Protein AF-A0A2V9N7Z9-F1 (afdb_monomer)

Solvent-accessible surface area (backbone atoms only — not comparable to full-atom values): 3141 Å² total; per-residue (Å²): 134,84,76,85,70,84,81,74,70,82,76,53,69,80,82,69,66,82,87,86,89,80,82,87,49,80,89,44,31,45,100,87,68,47,72,36,69,71,69,74,74,109

Sequence (42 aa):
MKNNEDLSQPRSVRDSQSEMNEIVLPNDANPLGALLGGRLMH

Secondary structure (DSSP, 8-state):
---GGGGSSPPPGGGG---------GGGB-TTSPBPHHHHH-

pLDDT: mean 86.88, std 15.78, range [43.22, 97.38]

Foldseek 3Di:
DPDPPPPPDDDDPVRVDDDDDDDQDPVQADPVRHGDPVSPPD

Structure (mmCIF, N/CA/C/O backbone):
data_AF-A0A2V9N7Z9-F1
#
_entry.id   AF-A0A2V9N7Z9-F1
#
loop_
_atom_site.group_PDB
_atom_site.id
_atom_site.type_symbol
_atom_site.label_atom_id
_atom_site.label_alt_id
_atom_site.label_comp_id
_atom_site.label_asym_id
_atom_site.label_entity_id
_atom_site.label_seq_id
_atom_site.pdbx_PDB_ins_code
_atom_site.Cartn_x
_atom_site.Cartn_y
_atom_site.Cartn_z
_atom_site.occupancy
_atom_site.B_iso_or_equiv
_atom_site.auth_seq_id
_atom_site.auth_comp_id
_atom_site.auth_asym_id
_atom_site.auth_atom_id
_atom_site.pdbx_PDB_model_num
ATOM 1 N N . MET A 1 1 ? -37.061 16.869 24.833 1.00 43.22 1 MET A N 1
ATOM 2 C CA . MET A 1 1 ? -35.643 16.686 25.202 1.00 43.22 1 MET A CA 1
ATOM 3 C C . MET A 1 1 ? -35.145 15.405 24.551 1.00 43.22 1 MET A C 1
ATOM 5 O O . MET A 1 1 ? -35.664 14.355 24.898 1.00 43.22 1 MET A O 1
ATOM 9 N N . LYS A 1 2 ? -34.221 15.464 23.583 1.00 47.97 2 LYS A N 1
ATOM 10 C CA . LYS A 1 2 ? -33.435 14.276 23.211 1.00 47.97 2 LYS A CA 1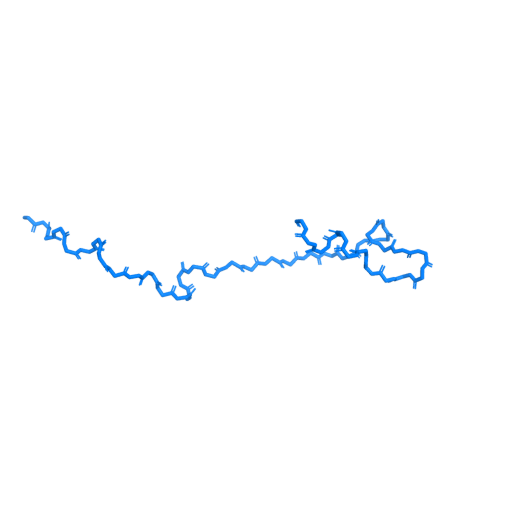
ATOM 11 C C . LYS A 1 2 ? -32.325 14.162 24.253 1.00 47.97 2 LYS A C 1
ATOM 13 O O . LYS A 1 2 ? -31.622 15.142 24.479 1.00 47.97 2 LYS A O 1
ATOM 18 N N . ASN A 1 3 ? -32.272 13.036 24.955 1.00 52.28 3 ASN A N 1
ATOM 19 C CA . ASN A 1 3 ? -31.321 12.805 26.036 1.00 52.28 3 ASN A CA 1
ATOM 20 C C . ASN A 1 3 ? -29.898 12.808 25.466 1.00 52.28 3 ASN A C 1
ATOM 22 O O . ASN A 1 3 ? -29.626 12.137 24.476 1.00 52.28 3 ASN A O 1
ATOM 26 N N . ASN A 1 4 ? -29.014 13.582 26.088 1.00 58.06 4 ASN A N 1
ATOM 27 C CA . ASN A 1 4 ? -27.639 13.855 25.658 1.00 58.06 4 ASN A CA 1
ATOM 28 C C . ASN A 1 4 ? -26.666 12.677 25.926 1.00 58.06 4 ASN A C 1
ATOM 30 O O . ASN A 1 4 ? -25.466 12.885 26.066 1.00 58.06 4 ASN A O 1
ATOM 34 N N . GLU A 1 5 ? -27.179 11.447 26.019 1.00 56.75 5 GLU A N 1
ATOM 35 C CA . GLU A 1 5 ? -26.441 10.247 26.455 1.00 56.75 5 GLU A CA 1
ATOM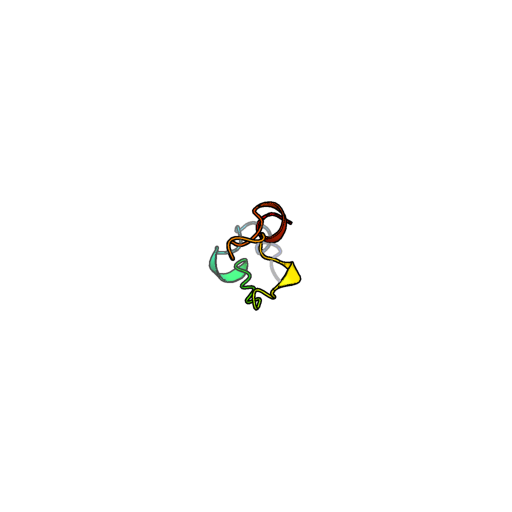 36 C C . GLU A 1 5 ? -25.710 9.520 25.306 1.00 56.75 5 GLU A C 1
ATOM 38 O O . GLU A 1 5 ? -24.885 8.642 25.550 1.00 56.75 5 GLU A O 1
ATOM 43 N N . ASP A 1 6 ? -25.953 9.906 24.049 1.00 59.62 6 ASP A N 1
ATOM 44 C CA . ASP A 1 6 ? -25.345 9.282 22.855 1.00 59.62 6 ASP A CA 1
ATOM 45 C C . ASP A 1 6 ? -23.849 9.614 22.663 1.00 59.62 6 ASP A C 1
ATOM 47 O O . ASP A 1 6 ? -23.213 9.154 21.717 1.00 59.62 6 ASP A O 1
ATOM 51 N N . LEU A 1 7 ? -23.255 10.419 23.549 1.00 63.19 7 LEU A N 1
ATOM 52 C CA . LEU A 1 7 ? -21.882 10.921 23.407 1.00 63.19 7 LEU A CA 1
ATOM 53 C C . LEU A 1 7 ? -20.800 10.034 24.054 1.00 63.19 7 LEU A C 1
ATOM 55 O O . LEU A 1 7 ? -19.636 10.429 24.049 1.00 63.19 7 LEU A O 1
ATOM 59 N N . SER A 1 8 ? -21.136 8.863 24.613 1.00 67.38 8 SER A N 1
ATOM 60 C CA . SER A 1 8 ? -20.181 8.084 25.431 1.00 67.38 8 SER A CA 1
ATOM 61 C C . SER A 1 8 ? -19.848 6.670 24.949 1.00 67.38 8 SER A C 1
ATOM 63 O O . SER A 1 8 ? -19.018 6.011 25.576 1.00 67.38 8 SER A O 1
ATOM 65 N N . GLN A 1 9 ? 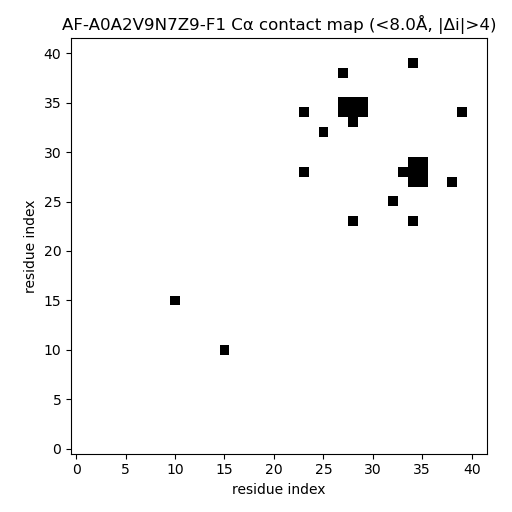-20.423 6.190 23.841 1.00 82.12 9 GLN A N 1
ATOM 66 C CA . GLN A 1 9 ? -20.070 4.864 23.327 1.00 82.12 9 GLN A CA 1
ATOM 67 C C . GLN A 1 9 ? -19.004 4.960 22.227 1.00 82.12 9 GLN A C 1
ATOM 69 O O . GLN A 1 9 ? -19.176 5.729 21.276 1.00 82.12 9 GLN A O 1
ATOM 74 N N . PRO A 1 10 ? -17.891 4.206 22.325 1.00 86.06 10 PRO A N 1
ATOM 75 C CA . PRO A 1 10 ? -16.931 4.133 21.235 1.00 86.06 10 PRO A CA 1
ATOM 76 C C . PRO A 1 10 ? -17.635 3.604 19.982 1.00 86.06 10 PRO A C 1
ATOM 78 O O . PRO A 1 10 ? -18.402 2.641 20.050 1.00 86.06 10 PRO A O 1
ATOM 81 N N . ARG A 1 11 ? -17.369 4.234 18.833 1.00 85.69 11 ARG A N 1
ATOM 82 C CA . ARG A 1 11 ? -17.871 3.750 17.539 1.00 85.69 11 ARG A CA 1
ATOM 83 C C . ARG A 1 11 ? -17.407 2.314 17.324 1.00 85.69 11 ARG A C 1
ATOM 85 O O . ARG A 1 11 ? -16.273 1.974 17.671 1.00 85.69 11 ARG A O 1
ATOM 92 N N . SER A 1 12 ? -18.265 1.481 16.740 1.00 92.12 12 SER A N 1
ATOM 93 C CA . SER A 1 12 ? -17.849 0.124 16.403 1.00 92.12 12 SER A CA 1
ATOM 94 C C . SER A 1 12 ? -16.729 0.172 15.357 1.00 92.12 12 SER A C 1
ATOM 96 O O . SER A 1 12 ? -16.649 1.111 14.563 1.00 92.12 12 SER A O 1
ATOM 98 N N . VAL A 1 13 ? -15.867 -0.852 15.323 1.00 93.75 13 VAL A N 1
ATOM 99 C CA . VAL A 1 13 ? -14.788 -0.945 14.319 1.00 93.75 13 VAL A CA 1
ATOM 100 C C . VAL A 1 13 ? -15.356 -0.791 12.906 1.00 93.75 13 VAL A C 1
ATOM 102 O O . VAL A 1 13 ? -14.807 -0.038 12.105 1.00 93.75 13 VAL A O 1
ATOM 105 N N . ARG A 1 14 ? -16.507 -1.425 12.642 1.00 94.88 14 ARG A N 1
ATOM 106 C CA . ARG A 1 14 ? -17.217 -1.367 11.360 1.00 94.88 14 ARG A CA 1
ATOM 107 C C . ARG A 1 14 ? -17.618 0.057 10.967 1.00 94.88 14 ARG A C 1
ATOM 109 O O . ARG A 1 14 ? -17.520 0.393 9.795 1.00 94.88 14 ARG A O 1
ATOM 116 N N . ASP A 1 15 ? -18.001 0.895 11.928 1.00 92.88 15 ASP A N 1
ATOM 117 C CA . ASP A 1 15 ? -18.391 2.294 11.681 1.00 92.88 15 ASP A CA 1
ATOM 118 C C . ASP A 1 15 ? -17.186 3.227 11.449 1.00 92.88 15 ASP A C 1
ATOM 120 O O . ASP A 1 15 ? -17.356 4.411 11.156 1.00 92.88 15 ASP A O 1
ATOM 124 N N . SER A 1 16 ? -15.963 2.718 11.624 1.00 93.06 16 SER A N 1
ATOM 125 C CA . SER A 1 16 ? -14.709 3.472 11.477 1.00 93.06 16 SER A CA 1
ATOM 126 C C . SER A 1 16 ? -13.758 2.900 10.423 1.00 93.06 16 SER A C 1
ATOM 128 O O . SER A 1 16 ? -12.690 3.465 10.200 1.00 93.06 16 SER A O 1
ATOM 130 N N . GLN A 1 17 ? -14.123 1.785 9.789 1.00 96.38 17 GLN A N 1
ATOM 131 C CA . GLN A 1 17 ? -13.300 1.127 8.785 1.00 96.38 17 GLN A CA 1
ATOM 132 C C . GLN A 1 17 ? -13.304 1.924 7.474 1.00 96.38 17 GLN A C 1
ATOM 134 O O . GLN A 1 17 ? -14.365 2.269 6.956 1.00 96.38 17 GLN A O 1
ATOM 139 N N . SER A 1 18 ? -12.115 2.154 6.919 1.00 94.44 18 SER A N 1
ATOM 140 C CA . SER A 1 18 ? -11.916 2.720 5.582 1.00 94.44 18 SER A CA 1
ATOM 141 C C . SER A 1 18 ? -11.236 1.685 4.688 1.00 94.44 18 SER A C 1
ATOM 143 O O . SER A 1 18 ? -10.332 0.983 5.140 1.00 94.44 18 SER A O 1
ATOM 145 N N . GLU A 1 19 ? -11.656 1.600 3.427 1.00 96.19 19 GLU A N 1
ATOM 146 C CA . GLU A 1 19 ? -11.047 0.745 2.401 1.00 96.19 19 GLU A CA 1
ATOM 147 C C . GLU A 1 19 ? -10.465 1.620 1.287 1.00 96.19 19 GLU A C 1
ATOM 149 O O . GLU A 1 19 ? -11.066 2.624 0.900 1.00 96.19 19 GLU A O 1
ATOM 154 N N . MET A 1 20 ? -9.296 1.239 0.775 1.00 95.19 20 MET A N 1
ATOM 155 C CA . MET A 1 20 ? -8.604 1.942 -0.297 1.00 95.19 20 MET A CA 1
ATOM 156 C C . MET A 1 20 ? -8.001 0.924 -1.256 1.00 95.19 20 MET A C 1
ATOM 158 O O . MET A 1 20 ? -7.185 0.098 -0.857 1.00 95.19 20 MET A O 1
ATOM 162 N N . ASN A 1 21 ? -8.407 1.006 -2.521 1.00 95.81 21 ASN A N 1
AT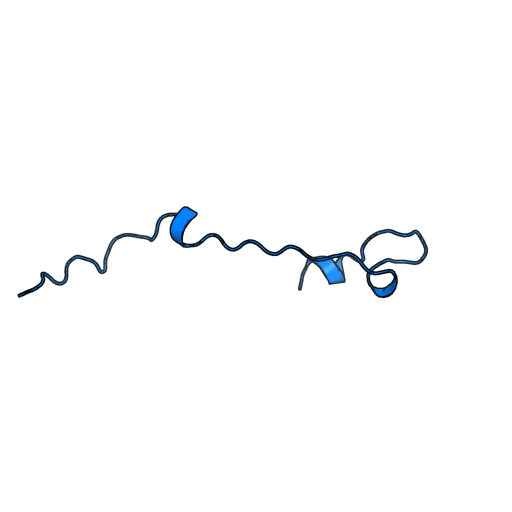OM 163 C CA . ASN A 1 21 ? -7.929 0.134 -3.585 1.00 95.81 21 ASN A CA 1
ATOM 164 C C . ASN A 1 21 ? -7.167 0.981 -4.606 1.00 95.81 21 ASN A C 1
ATOM 166 O O . ASN A 1 21 ? -7.744 1.874 -5.226 1.00 95.81 21 ASN A O 1
ATOM 170 N N . GLU A 1 22 ? -5.880 0.686 -4.787 1.00 95.25 22 GLU A N 1
ATOM 171 C CA . GLU A 1 22 ? -5.015 1.348 -5.765 1.00 95.25 22 GLU A CA 1
ATOM 172 C C . GLU A 1 22 ? -4.387 0.336 -6.723 1.00 95.25 22 GLU A C 1
ATOM 174 O O . GLU A 1 22 ? -4.075 -0.798 -6.357 1.00 95.25 22 GLU A O 1
ATOM 179 N N . ILE A 1 23 ? -4.174 0.768 -7.966 1.00 96.06 23 ILE A N 1
ATOM 180 C CA . ILE A 1 23 ? -3.420 0.004 -8.958 1.00 96.06 23 ILE A CA 1
ATOM 181 C C . ILE A 1 23 ? -1.944 0.368 -8.811 1.00 96.06 23 ILE A C 1
ATOM 183 O O . ILE A 1 23 ? -1.591 1.542 -8.882 1.00 96.06 23 ILE A O 1
ATOM 187 N N . VAL A 1 24 ? -1.084 -0.642 -8.679 1.00 95.44 24 VAL A N 1
ATOM 188 C CA . VAL A 1 24 ? 0.371 -0.451 -8.716 1.00 95.44 24 VAL A CA 1
ATOM 189 C C . VAL A 1 24 ? 0.799 -0.153 -10.151 1.00 95.44 24 VAL A C 1
ATOM 191 O O . VAL A 1 24 ? 0.651 -0.997 -11.039 1.00 95.44 24 VAL A O 1
ATOM 194 N N . LEU A 1 25 ? 1.326 1.048 -10.384 1.00 96.56 25 LEU A N 1
ATOM 195 C CA . LEU A 1 25 ? 1.846 1.462 -11.685 1.00 96.56 25 LEU A CA 1
ATOM 196 C C . LEU A 1 25 ? 3.344 1.132 -11.805 1.00 96.56 25 LEU A C 1
ATOM 198 O O . LEU A 1 25 ? 4.024 0.958 -10.796 1.00 96.56 25 LEU A O 1
ATOM 20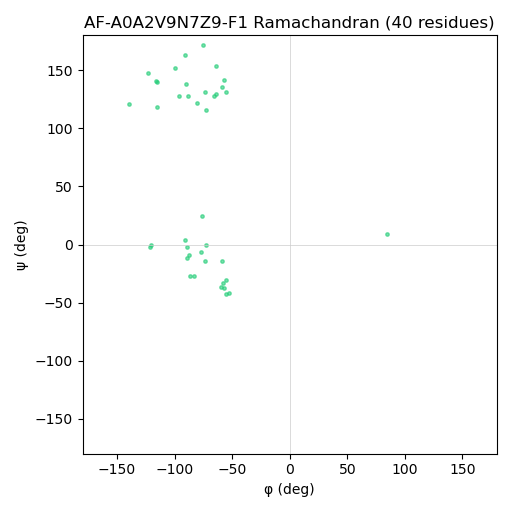2 N N . PRO A 1 26 ? 3.924 1.108 -13.021 1.00 96.56 26 PRO A N 1
ATOM 203 C CA . PRO A 1 26 ? 5.361 0.868 -13.192 1.00 96.56 26 PRO A CA 1
ATOM 204 C C . PRO A 1 26 ? 6.264 1.834 -12.408 1.00 96.56 26 PRO A C 1
ATOM 206 O O . PRO A 1 26 ? 7.339 1.444 -11.969 1.00 96.56 26 PRO A O 1
ATOM 209 N N . ASN A 1 27 ? 5.810 3.072 -12.187 1.00 95.94 27 ASN A N 1
ATOM 210 C CA . ASN A 1 27 ? 6.546 4.081 -11.416 1.00 95.94 27 ASN A CA 1
ATOM 211 C C . ASN A 1 27 ? 6.549 3.816 -9.899 1.00 95.94 27 ASN A C 1
ATOM 213 O O . ASN A 1 27 ? 7.332 4.427 -9.177 1.00 95.94 27 ASN A O 1
ATOM 217 N N . ASP A 1 28 ? 5.686 2.921 -9.418 1.00 97.06 28 ASP A N 1
ATOM 218 C CA . 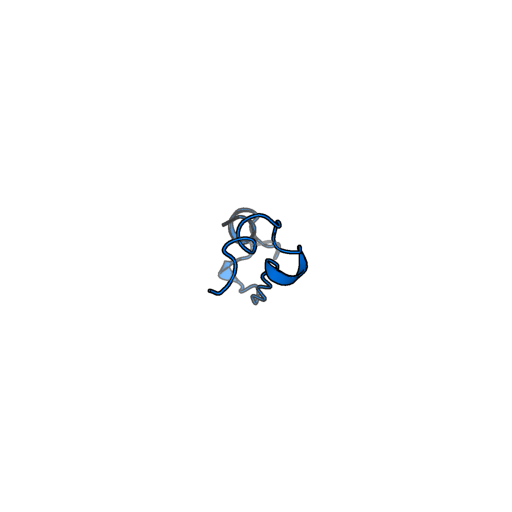ASP A 1 28 ? 5.588 2.531 -8.009 1.00 97.06 28 ASP A CA 1
ATOM 219 C C . ASP A 1 28 ? 6.508 1.358 -7.662 1.00 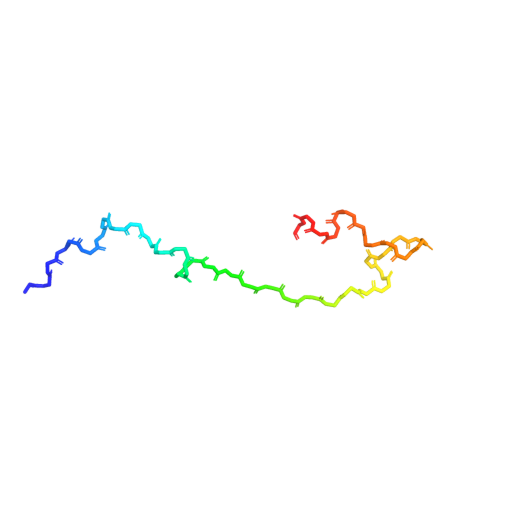97.06 28 ASP A C 1
ATOM 221 O O . ASP A 1 28 ? 6.709 1.036 -6.488 1.00 97.06 28 ASP A O 1
ATOM 225 N N . ALA A 1 29 ? 7.065 0.706 -8.680 1.00 97.38 29 ALA A N 1
ATOM 226 C CA . ALA A 1 29 ? 7.930 -0.444 -8.537 1.00 97.38 29 ALA A CA 1
ATOM 227 C C . ALA A 1 29 ? 9.408 -0.055 -8.651 1.00 97.38 29 ALA A C 1
ATOM 229 O O . ALA A 1 29 ? 9.797 0.892 -9.332 1.00 97.38 29 ALA A O 1
ATOM 230 N N . ASN A 1 30 ? 10.261 -0.836 -7.998 1.00 96.81 30 ASN A N 1
ATOM 231 C CA . ASN A 1 30 ? 11.690 -0.814 -8.272 1.00 96.81 30 ASN A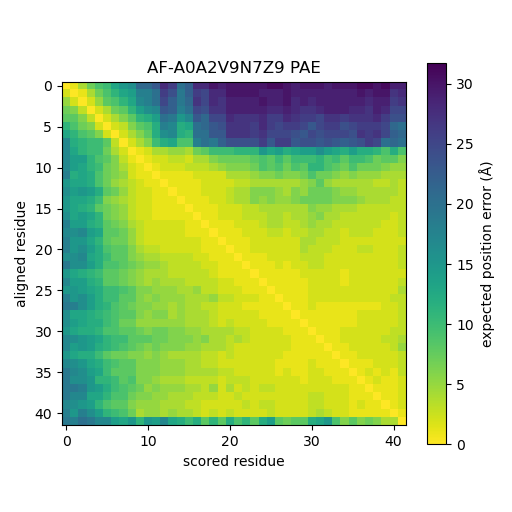 CA 1
ATOM 232 C C . ASN A 1 30 ? 11.997 -1.544 -9.604 1.00 96.81 30 ASN A C 1
ATOM 234 O O . ASN A 1 30 ? 11.127 -2.224 -10.153 1.00 96.81 30 ASN A O 1
ATOM 238 N N . PRO A 1 31 ? 13.239 -1.485 -10.123 1.00 96.94 31 PRO A N 1
ATOM 239 C CA . PRO A 1 31 ? 13.609 -2.167 -11.371 1.00 96.94 31 PRO A CA 1
ATOM 240 C C . PRO A 1 31 ? 13.418 -3.695 -11.386 1.00 96.94 31 PRO A C 1
ATOM 242 O O . PRO A 1 31 ? 13.458 -4.297 -12.454 1.00 96.94 31 PRO A O 1
ATOM 245 N N . LEU A 1 32 ? 13.225 -4.331 -10.225 1.00 97.25 32 LEU A N 1
ATOM 246 C CA . LEU A 1 32 ? 12.927 -5.763 -10.103 1.00 97.25 32 LEU A CA 1
ATOM 247 C C . LEU A 1 32 ? 11.415 -6.057 -10.148 1.00 97.25 32 LEU A C 1
ATOM 249 O O . LEU A 1 32 ? 11.021 -7.217 -10.072 1.00 97.25 32 LEU A O 1
ATOM 253 N N . GLY A 1 33 ? 10.567 -5.029 -10.247 1.00 95.25 33 GLY A N 1
ATOM 254 C CA . GLY A 1 33 ? 9.109 -5.154 -10.290 1.00 95.25 33 GLY A CA 1
ATOM 255 C C . GLY A 1 33 ? 8.436 -5.257 -8.919 1.00 95.25 33 GLY A C 1
ATOM 256 O O . GLY A 1 33 ? 7.240 -5.529 -8.854 1.00 95.25 33 GLY A O 1
ATOM 257 N N . ALA A 1 34 ? 9.167 -5.041 -7.821 1.00 97.12 34 ALA A N 1
ATOM 258 C CA . ALA A 1 34 ? 8.584 -5.033 -6.481 1.00 97.12 34 ALA A CA 1
ATOM 259 C C . ALA A 1 34 ? 8.114 -3.625 -6.094 1.00 97.12 34 ALA A C 1
ATOM 261 O O . ALA A 1 34 ? 8.835 -2.652 -6.325 1.00 97.12 34 ALA A O 1
ATOM 262 N N . LEU A 1 35 ? 6.936 -3.529 -5.465 1.00 96.62 35 LEU A N 1
ATOM 263 C CA . LEU A 1 35 ? 6.398 -2.275 -4.930 1.00 96.62 35 LEU A CA 1
ATOM 264 C C . LEU A 1 35 ? 7.403 -1.639 -3.960 1.00 96.62 35 LEU A C 1
ATOM 266 O O . LEU A 1 35 ? 7.919 -2.296 -3.053 1.00 96.62 35 LEU A O 1
ATOM 270 N N . LEU A 1 36 ? 7.675 -0.350 -4.143 1.00 96.69 36 LEU A N 1
ATOM 271 C CA . LEU A 1 36 ? 8.537 0.409 -3.248 1.00 96.69 36 LEU A CA 1
ATOM 272 C C . LEU A 1 36 ? 7.879 0.515 -1.868 1.00 96.69 36 LEU A C 1
ATOM 274 O O . LEU A 1 36 ? 6.746 0.971 -1.757 1.00 96.69 36 LEU A O 1
ATOM 278 N N . GLY A 1 37 ? 8.603 0.158 -0.803 1.00 96.38 37 GLY A N 1
ATOM 279 C CA . GLY A 1 37 ? 8.061 0.194 0.564 1.00 96.38 37 GLY A CA 1
ATOM 280 C C . GLY A 1 37 ? 7.547 1.577 0.966 1.00 96.38 37 GLY A C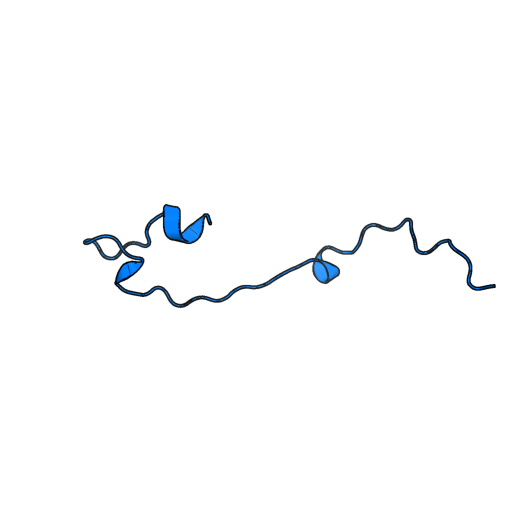 1
ATOM 281 O O . GLY A 1 37 ? 6.488 1.678 1.572 1.00 96.38 37 GLY A O 1
ATOM 282 N N . GLY A 1 38 ? 8.234 2.639 0.529 1.00 96.19 38 GLY A N 1
ATOM 283 C CA . GLY A 1 38 ? 7.745 4.007 0.681 1.00 96.19 38 GLY A CA 1
ATOM 284 C C . GLY A 1 38 ? 6.356 4.198 0.070 1.00 96.19 38 GLY A C 1
ATOM 285 O O . GLY A 1 38 ? 5.512 4.764 0.744 1.00 96.19 38 GLY A O 1
ATOM 286 N N . ARG A 1 39 ? 6.083 3.637 -1.127 1.00 94.19 39 ARG A N 1
ATOM 287 C CA . ARG A 1 39 ? 4.791 3.751 -1.831 1.00 94.19 39 ARG A CA 1
ATOM 288 C C . ARG A 1 39 ? 3.598 3.231 -1.026 1.00 94.19 39 ARG A C 1
ATOM 290 O O . ARG A 1 39 ? 2.511 3.772 -1.162 1.00 94.19 39 ARG A O 1
ATOM 297 N N . LEU A 1 40 ? 3.812 2.200 -0.215 1.00 94.06 40 LEU A N 1
ATOM 298 C CA . LEU A 1 40 ? 2.776 1.569 0.602 1.00 94.06 40 LEU A CA 1
ATOM 299 C C . LEU A 1 40 ? 2.519 2.299 1.930 1.00 94.06 40 LEU A C 1
ATOM 301 O O . LEU A 1 40 ? 1.452 2.144 2.511 1.00 94.06 40 LEU A O 1
ATOM 305 N N . MET A 1 41 ? 3.523 3.002 2.458 1.00 95.06 41 MET A N 1
ATOM 306 C CA . MET A 1 41 ? 3.498 3.510 3.835 1.00 95.06 41 MET A CA 1
ATOM 307 C C . MET A 1 41 ? 2.820 4.868 3.992 1.00 95.06 41 MET A C 1
ATOM 309 O O . MET A 1 41 ? 2.371 5.176 5.096 1.00 95.06 41 MET A O 1
ATOM 313 N N . HIS A 1 42 ? 2.831 5.690 2.944 1.00 79.25 42 HIS A N 1
ATOM 314 C CA . HIS A 1 42 ? 2.283 7.048 2.969 1.00 79.25 42 HIS A CA 1
ATOM 315 C C . HIS A 1 42 ? 0.829 7.127 2.523 1.00 79.25 42 HIS A C 1
ATOM 317 O O . HIS A 1 42 ? 0.414 6.293 1.691 1.00 79.25 42 HIS A O 1
#

Mean predicted aligned error: 7.99 Å

Radius of gyration: 20.1 Å; Cα contacts (8 Å, |Δi|>4): 13; chains: 1; bounding box: 49×22×40 Å